Protein AF-A0A6P2BJR1-F1 (afdb_monomer)

Nearest PDB structures (foldseek):
  8yk1-assembly3_C  TM=7.257E-01  e=1.807E-05  Bifidobacterium bifidum JCM 1254
  6tda-assembly1_R  TM=6.949E-01  e=3.934E-04  Saccharomyces cerevisiae S288C
  6v92-assembly1_H  TM=6.574E-01  e=1.140E-03  Saccharomyces cerevisiae S288C
  3frp-assembly1_G  TM=3.545E-01  e=2.333E-01  Naja kaouthia
  7akk-assembly1_A  TM=3.077E-01  e=2.760E-01  Homo sapiens

Secondary structure (DSSP, 8-state):
---PPPPP----EEEEEESSS--BSPP-TT--EEEEEE-TT--EE-EEEEESSTT-EEEETTEEE-TTSBPSPEE--SEEEEEEEEEE-TTSS-EEEEEEEEEEPPGGGSTT----PPP--SS-------EEEEE-SSSSSS-EEEEE------SS------EEE-

Structure (mmCIF, N/CA/C/O backbone):
data_AF-A0A6P2BJR1-F1
#
_entry.id   AF-A0A6P2BJR1-F1
#
loop_
_atom_site.group_PDB
_atom_site.id
_atom_site.type_symbol
_atom_site.label_atom_id
_atom_site.label_alt_id
_atom_site.label_comp_id
_atom_site.label_asym_id
_atom_site.label_entity_id
_atom_site.label_seq_id
_atom_site.pdbx_PDB_ins_code
_atom_site.Cartn_x
_atom_site.Cartn_y
_atom_site.Cartn_z
_atom_site.occupancy
_atom_site.B_iso_or_equiv
_atom_site.auth_seq_id
_atom_site.auth_comp_id
_atom_site.auth_asym_id
_atom_site.auth_atom_id
_atom_site.pdbx_PDB_model_num
ATOM 1 N N . MET A 1 1 ? -27.435 7.152 35.713 1.00 66.12 1 MET A N 1
ATOM 2 C CA . MET A 1 1 ? -26.047 7.121 35.226 1.00 66.12 1 MET A CA 1
ATOM 3 C C . MET A 1 1 ? -26.141 6.522 33.846 1.00 66.12 1 MET A C 1
ATOM 5 O O . MET A 1 1 ? -26.788 5.493 33.723 1.00 66.12 1 MET A O 1
ATOM 9 N N . ASP A 1 2 ? -25.692 7.265 32.845 1.00 67.12 2 ASP A N 1
ATOM 10 C CA . ASP A 1 2 ? -25.694 6.835 31.449 1.00 67.12 2 ASP A CA 1
ATOM 11 C C . ASP A 1 2 ? -24.606 5.761 31.321 1.00 67.12 2 ASP A C 1
ATOM 13 O O . ASP A 1 2 ? -23.441 6.039 31.607 1.00 67.12 2 ASP A O 1
ATOM 17 N N . ASP A 1 3 ? -25.006 4.517 31.071 1.00 71.62 3 ASP A N 1
ATOM 18 C CA . ASP A 1 3 ? -24.094 3.384 30.904 1.00 71.62 3 ASP A CA 1
ATOM 19 C C . ASP A 1 3 ? -23.592 3.424 29.459 1.00 71.62 3 ASP A C 1
ATOM 21 O O . ASP A 1 3 ? -24.211 2.864 28.557 1.00 71.62 3 ASP A O 1
ATOM 25 N N . ALA A 1 4 ? -22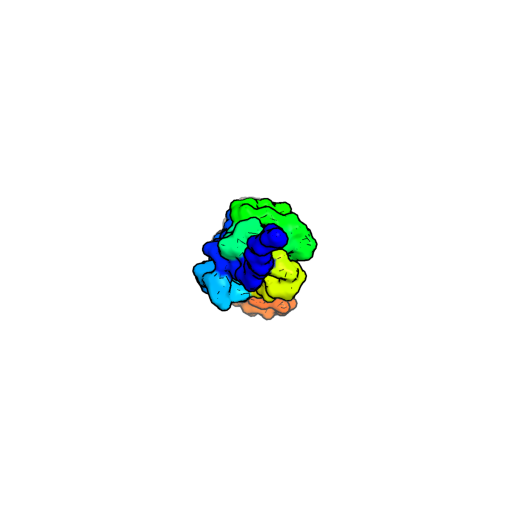.541 4.209 29.216 1.00 75.25 4 ALA A N 1
ATOM 26 C CA . ALA A 1 4 ? -21.894 4.238 27.913 1.00 75.25 4 ALA A CA 1
ATOM 27 C C . ALA A 1 4 ? -21.150 2.912 27.707 1.00 75.25 4 ALA A C 1
ATOM 29 O O . ALA A 1 4 ? -20.318 2.529 28.532 1.00 75.25 4 ALA A O 1
ATOM 30 N N . GLU A 1 5 ? -21.461 2.220 26.611 1.00 76.25 5 GLU A N 1
ATOM 31 C CA . GLU A 1 5 ? -20.758 1.007 26.197 1.00 76.25 5 GLU A CA 1
ATOM 32 C C . GLU A 1 5 ? -19.245 1.287 26.096 1.00 76.25 5 GLU A C 1
ATOM 34 O O . GLU A 1 5 ? -18.858 2.362 25.616 1.00 76.25 5 GLU A O 1
ATOM 39 N N . PRO A 1 6 ? -18.373 0.377 26.573 1.00 84.38 6 PRO A N 1
ATOM 40 C CA . PRO A 1 6 ? -16.936 0.561 26.434 1.00 84.38 6 PRO A CA 1
ATOM 41 C C . PRO A 1 6 ? -16.553 0.708 24.952 1.00 84.38 6 PRO A C 1
ATOM 43 O O . PRO A 1 6 ? -17.149 0.047 24.101 1.00 84.38 6 PRO A O 1
ATOM 46 N N . PRO A 1 7 ? -15.561 1.554 24.628 1.00 90.69 7 PRO A N 1
ATOM 47 C CA . PRO A 1 7 ? -15.144 1.747 23.246 1.00 90.69 7 PRO A CA 1
ATOM 48 C C . PRO A 1 7 ? -14.621 0.437 22.635 1.00 90.69 7 PRO A C 1
ATOM 50 O O . PRO A 1 7 ? -13.980 -0.366 23.316 1.00 90.69 7 PRO A O 1
ATOM 53 N N . GLY A 1 8 ? -14.904 0.233 21.346 1.00 94.50 8 GLY A N 1
ATOM 54 C CA . GLY A 1 8 ? -14.486 -0.949 20.591 1.00 94.50 8 GLY A CA 1
ATOM 55 C C . GLY A 1 8 ? -12.965 -1.066 20.445 1.00 94.50 8 GLY A C 1
ATOM 56 O O . GLY A 1 8 ? -12.254 -0.065 20.357 1.00 94.50 8 GLY A O 1
ATOM 57 N N . THR A 1 9 ? -12.470 -2.304 20.398 1.00 97.25 9 THR A N 1
ATOM 58 C CA . THR A 1 9 ? -11.035 -2.634 20.298 1.00 97.25 9 THR A CA 1
ATOM 59 C C . THR A 1 9 ? -10.657 -3.248 18.944 1.00 97.25 9 THR A C 1
ATOM 61 O O . THR A 1 9 ? -9.575 -3.811 18.806 1.00 97.25 9 THR A O 1
ATOM 64 N N . ASP A 1 10 ? -11.552 -3.232 17.954 1.00 97.12 10 ASP A N 1
ATOM 65 C CA . ASP A 1 10 ? -11.276 -3.808 16.636 1.00 97.12 10 ASP A CA 1
ATOM 66 C C . ASP A 1 10 ? -10.490 -2.811 15.774 1.00 97.12 10 ASP A C 1
ATOM 68 O O . ASP A 1 10 ? -11.020 -1.811 15.291 1.00 97.12 10 ASP A O 1
ATOM 72 N N . ALA A 1 11 ? -9.196 -3.087 15.609 1.00 97.69 11 ALA A N 1
ATOM 73 C CA . ALA A 1 11 ? -8.290 -2.316 14.767 1.00 97.69 11 ALA A CA 1
ATOM 74 C C . ALA A 1 11 ? -8.052 -2.980 13.397 1.00 97.69 11 ALA A C 1
ATOM 76 O O . ALA A 1 11 ? -7.051 -2.700 12.750 1.00 97.69 11 ALA A O 1
ATOM 77 N N . THR A 1 12 ? -8.915 -3.886 12.936 1.00 98.19 12 THR A N 1
ATOM 78 C CA . THR A 1 12 ? -8.672 -4.611 11.680 1.00 98.19 12 THR A CA 1
ATOM 79 C C . THR A 1 12 ? -9.255 -3.912 10.449 1.00 98.19 12 THR A C 1
ATOM 81 O O . THR A 1 12 ? -10.147 -3.061 10.523 1.00 98.19 12 THR A O 1
ATOM 84 N N . LEU A 1 13 ? -8.743 -4.279 9.272 1.00 98.38 13 LEU A N 1
ATOM 85 C CA . LEU A 1 13 ? -9.341 -3.949 7.981 1.00 98.38 13 LEU A CA 1
ATOM 86 C C . LEU A 1 13 ? -10.348 -5.025 7.553 1.00 98.38 13 LEU A C 1
ATOM 88 O O . LEU A 1 13 ? -10.126 -6.222 7.730 1.00 98.38 13 LEU A O 1
ATOM 92 N N . SER A 1 14 ? -11.420 -4.590 6.896 1.00 98.25 14 SER A N 1
ATOM 93 C CA . SER A 1 14 ? -12.384 -5.434 6.178 1.00 98.25 14 SER A CA 1
ATOM 94 C C . SER A 1 14 ? -12.170 -5.426 4.657 1.00 98.25 14 SER A C 1
ATOM 96 O O . SER A 1 14 ? -12.715 -6.278 3.954 1.00 98.25 14 SER A O 1
ATOM 98 N N . GLY A 1 15 ? -11.338 -4.514 4.144 1.00 98.12 15 GLY A N 1
ATOM 99 C CA . GLY A 1 15 ? -10.928 -4.474 2.742 1.00 98.12 15 GLY A CA 1
ATOM 100 C C . GLY A 1 15 ? -9.684 -3.617 2.517 1.00 98.12 15 GLY A C 1
ATOM 101 O O . GLY A 1 15 ? -9.463 -2.636 3.224 1.00 98.12 15 GLY A O 1
ATOM 102 N N . LEU A 1 16 ? -8.891 -3.969 1.506 1.00 98.44 16 LEU A N 1
ATOM 103 C CA . LEU A 1 16 ? -7.723 -3.212 1.058 1.00 98.44 16 LEU A CA 1
ATOM 104 C C . LEU A 1 16 ? -7.603 -3.333 -0.462 1.00 98.44 16 LEU A C 1
ATOM 106 O O . LEU A 1 16 ? -7.577 -4.443 -0.986 1.00 98.44 16 LEU A O 1
ATOM 110 N N . ASN A 1 17 ? -7.525 -2.201 -1.156 1.00 97.44 17 ASN A N 1
ATOM 111 C CA . ASN A 1 17 ? -7.318 -2.123 -2.600 1.00 97.44 17 ASN A CA 1
ATOM 112 C C . ASN A 1 17 ? -6.333 -1.003 -2.948 1.00 97.44 17 ASN A C 1
ATOM 114 O O . ASN A 1 17 ? -6.193 -0.028 -2.207 1.00 97.44 17 ASN A O 1
ATOM 118 N N . LEU A 1 18 ? -5.683 -1.139 -4.104 1.00 97.50 18 LEU A N 1
ATOM 119 C CA . LEU A 1 18 ? -4.871 -0.093 -4.722 1.00 97.50 18 LEU A CA 1
ATOM 120 C C . LEU A 1 18 ? -5.557 0.409 -5.993 1.00 97.50 18 LEU A C 1
ATOM 122 O O . LEU A 1 1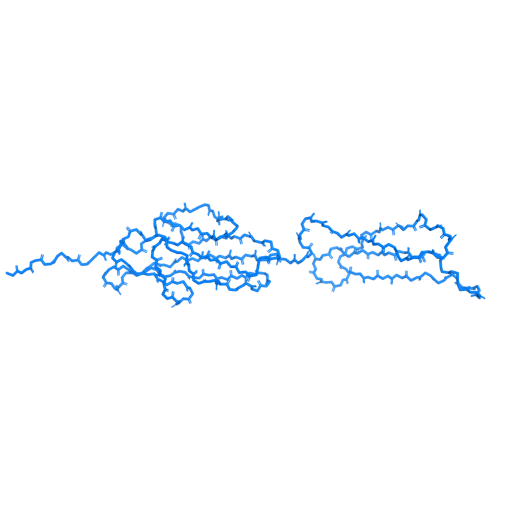8 ? -6.304 -0.324 -6.639 1.00 97.50 18 LEU A O 1
ATOM 126 N N . SER A 1 19 ? -5.263 1.649 -6.385 1.00 97.81 19 SER A N 1
ATOM 127 C CA . SER A 1 19 ? -5.760 2.229 -7.641 1.00 97.81 19 SER A CA 1
ATOM 128 C C . SER A 1 19 ? -5.282 1.497 -8.902 1.00 97.81 19 SER A C 1
ATOM 130 O O . SER A 1 19 ? -5.902 1.632 -9.952 1.00 97.81 19 SER A O 1
ATOM 132 N N . THR A 1 20 ? -4.166 0.768 -8.818 1.00 95.69 20 THR A N 1
ATOM 133 C CA . THR A 1 20 ? -3.631 -0.105 -9.872 1.00 95.69 20 THR A CA 1
ATOM 134 C C . THR A 1 20 ? -2.771 -1.211 -9.253 1.00 95.69 20 THR A C 1
ATOM 136 O O . THR A 1 20 ? -2.372 -1.114 -8.090 1.00 95.69 20 THR A O 1
ATOM 139 N N . GLY A 1 21 ? -2.488 -2.256 -10.029 1.00 92.81 21 GLY A N 1
ATOM 140 C CA . GLY A 1 21 ? -1.824 -3.469 -9.561 1.00 92.81 21 GLY A CA 1
ATOM 141 C C . GLY A 1 21 ? -2.766 -4.398 -8.790 1.00 92.81 21 GLY A C 1
ATOM 142 O O . GLY A 1 21 ? -3.965 -4.153 -8.656 1.00 92.81 21 GLY A O 1
ATOM 143 N N . SER A 1 22 ? -2.235 -5.522 -8.316 1.00 93.75 22 SER A N 1
ATOM 144 C CA . SER A 1 22 ? -2.985 -6.513 -7.538 1.00 93.75 22 SER A CA 1
ATOM 145 C C . SER A 1 22 ? -2.194 -6.930 -6.308 1.00 93.75 22 SER A C 1
ATOM 147 O O . SER A 1 22 ? -1.002 -7.215 -6.402 1.00 93.75 22 SER A O 1
ATOM 149 N N . LEU A 1 23 ? -2.871 -6.978 -5.159 1.00 97.44 23 LEU A N 1
ATOM 150 C CA . LEU A 1 23 ? -2.285 -7.449 -3.907 1.00 97.44 23 LEU A CA 1
ATOM 151 C C . LEU A 1 23 ? -1.898 -8.924 -4.018 1.00 97.44 23 LEU A C 1
ATOM 153 O O . LEU A 1 23 ? -2.703 -9.761 -4.433 1.00 97.44 23 LEU A O 1
ATOM 157 N N . THR A 1 24 ? -0.677 -9.229 -3.593 1.00 96.88 24 THR A N 1
ATOM 158 C CA . THR A 1 24 ? -0.166 -10.587 -3.429 1.00 96.88 24 THR A CA 1
ATOM 159 C C . THR A 1 24 ? 0.338 -10.766 -1.991 1.00 96.88 24 THR A C 1
ATOM 161 O O . THR A 1 24 ? 1.257 -10.062 -1.577 1.00 96.88 24 THR A O 1
ATOM 164 N N . PRO A 1 25 ? -0.241 -11.685 -1.197 1.00 97.62 25 PRO A N 1
ATOM 165 C CA . PRO A 1 25 ? -1.460 -12.446 -1.489 1.00 97.62 25 PRO A CA 1
ATOM 166 C C . PRO A 1 25 ? -2.688 -11.529 -1.648 1.00 97.62 25 PRO A C 1
ATOM 168 O O . PRO A 1 25 ? -2.647 -10.356 -1.289 1.00 97.62 25 PRO A O 1
ATOM 171 N N . GLY A 1 26 ? -3.800 -12.065 -2.160 1.00 96.38 26 GLY A N 1
ATOM 172 C CA . GLY A 1 26 ? -5.076 -11.343 -2.120 1.00 96.38 26 GLY A CA 1
ATOM 173 C C . GLY A 1 26 ? -5.471 -10.986 -0.680 1.00 96.38 26 GLY A C 1
ATOM 174 O O . GLY A 1 26 ? -5.041 -11.652 0.265 1.00 96.38 26 GLY A O 1
ATOM 175 N N . PHE A 1 27 ? -6.281 -9.937 -0.511 1.00 97.75 27 PHE A N 1
ATOM 176 C CA . PHE A 1 27 ? -6.637 -9.426 0.815 1.00 97.75 27 PHE A CA 1
ATOM 177 C C . PHE A 1 27 ? -7.254 -10.503 1.721 1.00 97.75 27 PHE A C 1
ATO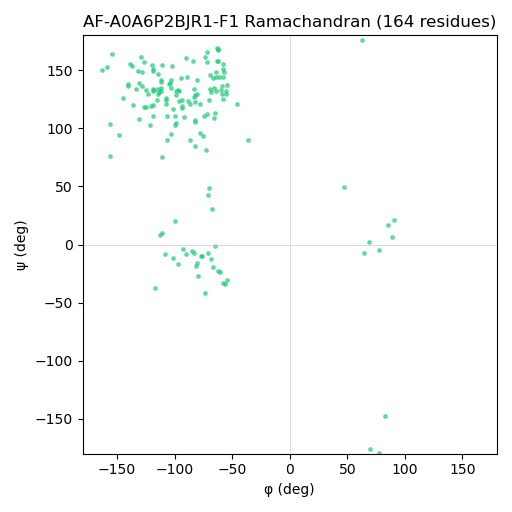M 179 O O . PHE A 1 27 ? -8.194 -11.202 1.333 1.00 97.75 27 PHE A O 1
ATOM 186 N N . ALA A 1 28 ? -6.752 -10.577 2.954 1.00 96.00 28 ALA A N 1
ATOM 187 C CA . ALA A 1 28 ? -7.333 -11.358 4.035 1.00 96.00 28 ALA A CA 1
ATOM 188 C C . ALA A 1 28 ? -7.216 -10.567 5.353 1.00 96.00 28 ALA A C 1
ATOM 190 O O . ALA A 1 28 ? -6.146 -10.025 5.621 1.00 96.00 28 ALA A O 1
ATOM 19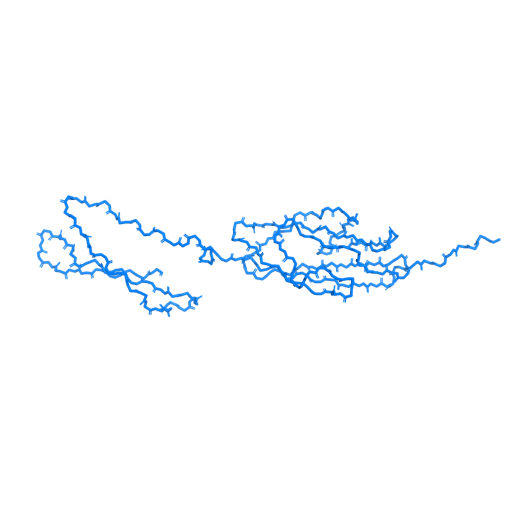1 N N . PRO A 1 29 ? -8.246 -10.533 6.221 1.00 87.81 29 PRO A N 1
ATOM 192 C CA . PRO A 1 29 ? -8.238 -9.678 7.419 1.00 87.81 29 PRO A CA 1
ATOM 193 C C . PRO A 1 29 ? -7.071 -9.932 8.385 1.00 87.81 29 PRO A C 1
ATOM 195 O O . PRO A 1 29 ? -6.568 -9.005 9.010 1.00 87.81 29 PRO A O 1
ATOM 198 N N . ALA A 1 30 ? -6.623 -11.189 8.482 1.00 91.62 30 ALA A N 1
ATOM 199 C CA . ALA A 1 30 ? -5.505 -11.600 9.333 1.00 91.62 30 ALA A CA 1
ATOM 200 C C . ALA A 1 30 ? -4.120 -11.374 8.694 1.00 91.62 30 ALA A C 1
ATOM 202 O O . ALA A 1 30 ? -3.102 -11.609 9.341 1.00 91.62 30 ALA A O 1
ATOM 203 N N . GLN A 1 31 ? -4.070 -10.978 7.419 1.00 96.75 31 GLN A N 1
ATOM 204 C CA . GLN A 1 31 ? -2.832 -10.721 6.697 1.00 96.75 31 GLN A CA 1
ATOM 205 C C . GLN A 1 31 ? -2.487 -9.234 6.793 1.00 96.75 31 GLN A C 1
ATOM 207 O O . GLN A 1 31 ? -3.265 -8.370 6.385 1.00 96.75 31 GLN A O 1
ATOM 212 N N . THR A 1 32 ? -1.286 -8.949 7.286 1.00 97.94 32 THR A N 1
ATOM 213 C CA . THR A 1 32 ? -0.799 -7.581 7.510 1.00 97.94 32 THR A CA 1
ATOM 214 C C . THR A 1 32 ? 0.280 -7.150 6.523 1.00 97.94 32 THR A C 1
ATOM 216 O O . THR A 1 32 ? 0.612 -5.974 6.470 1.00 97.94 32 THR A O 1
ATOM 219 N N . SER A 1 33 ? 0.793 -8.060 5.691 1.00 98.38 33 SER A N 1
ATOM 220 C CA . SER A 1 33 ? 1.838 -7.758 4.705 1.00 98.38 33 SER A CA 1
ATOM 221 C C . SER A 1 33 ? 1.416 -8.155 3.300 1.00 98.38 33 SER A C 1
ATOM 223 O O . SER A 1 33 ? 0.975 -9.285 3.082 1.00 98.38 33 SER A O 1
ATOM 225 N N . TYR A 1 34 ? 1.616 -7.257 2.345 1.00 98.44 34 TYR A N 1
ATOM 226 C CA . TYR A 1 34 ? 1.258 -7.450 0.945 1.00 98.44 34 TYR A CA 1
ATOM 227 C C . TYR A 1 34 ? 2.365 -6.950 0.028 1.00 98.44 34 TYR A C 1
ATOM 229 O O . TYR A 1 34 ? 3.103 -6.031 0.382 1.00 98.44 34 TYR A O 1
ATOM 237 N N . SER A 1 35 ? 2.440 -7.515 -1.172 1.00 98.19 35 SER A N 1
ATOM 238 C CA . SER A 1 35 ? 3.225 -6.980 -2.276 1.00 98.19 35 SER A CA 1
ATOM 239 C C . SER A 1 35 ? 2.342 -6.630 -3.469 1.00 98.19 35 SER A C 1
ATOM 241 O O . SER A 1 35 ? 1.291 -7.235 -3.684 1.00 98.19 35 SER A O 1
ATOM 243 N N . VAL A 1 36 ? 2.772 -5.637 -4.242 1.00 98.06 36 VAL A N 1
ATOM 244 C CA . VAL A 1 36 ? 2.172 -5.229 -5.513 1.00 98.06 36 VAL A CA 1
ATOM 245 C C . VAL A 1 36 ? 3.297 -4.887 -6.474 1.00 98.06 36 VAL A C 1
ATOM 247 O O . VAL A 1 36 ? 4.236 -4.190 -6.102 1.00 98.06 36 VAL A O 1
ATOM 250 N N . GLU A 1 37 ? 3.186 -5.341 -7.714 1.00 95.69 37 GLU A N 1
ATOM 251 C CA . GLU A 1 37 ? 4.039 -4.880 -8.806 1.00 95.69 37 GLU A CA 1
ATOM 252 C C . GLU A 1 37 ? 3.238 -3.936 -9.703 1.00 95.69 37 GLU A C 1
ATOM 254 O O . GLU A 1 37 ? 2.055 -4.178 -9.972 1.00 95.69 37 GLU A O 1
ATOM 259 N N . VAL A 1 38 ? 3.870 -2.842 -10.123 1.00 94.62 38 VAL A N 1
ATOM 260 C CA . VAL A 1 38 ? 3.290 -1.863 -11.049 1.00 94.62 38 VAL A CA 1
ATOM 261 C C . VAL A 1 38 ? 4.274 -1.544 -12.167 1.00 94.62 38 VAL A C 1
ATOM 263 O O . VAL A 1 38 ? 5.491 -1.553 -11.960 1.00 94.62 38 VAL A O 1
ATOM 266 N N . ASP A 1 39 ? 3.729 -1.230 -13.339 1.00 91.06 39 ASP A N 1
ATOM 267 C CA . ASP A 1 39 ? 4.506 -0.867 -14.520 1.00 91.06 39 ASP A CA 1
ATOM 268 C C . ASP A 1 39 ? 5.310 0.425 -14.295 1.00 91.06 39 ASP A C 1
ATOM 270 O O . ASP A 1 39 ? 4.990 1.268 -13.448 1.00 91.06 39 ASP A O 1
ATOM 274 N N . PHE A 1 40 ? 6.366 0.601 -15.090 1.00 85.12 40 PHE A N 1
ATOM 275 C CA . PHE A 1 40 ? 7.274 1.746 -14.995 1.00 85.12 40 PHE A CA 1
ATOM 276 C C . PHE A 1 40 ? 6.573 3.109 -15.123 1.00 85.12 40 PHE A C 1
ATOM 278 O O . PHE A 1 40 ? 6.995 4.074 -14.480 1.00 85.12 40 PHE A O 1
ATOM 285 N N . ASP A 1 41 ? 5.510 3.214 -15.924 1.00 90.25 41 ASP A N 1
ATOM 286 C CA . ASP A 1 41 ? 4.775 4.461 -16.168 1.00 90.25 41 ASP A CA 1
ATOM 287 C C . ASP A 1 41 ? 3.849 4.870 -15.004 1.00 90.25 41 ASP A C 1
ATOM 289 O O . ASP A 1 41 ? 3.389 6.017 -14.945 1.00 90.25 41 ASP A O 1
ATOM 293 N N . VAL A 1 42 ? 3.646 3.989 -14.019 1.00 95.19 42 VAL A N 1
ATOM 294 C CA . VAL A 1 42 ? 2.867 4.268 -12.808 1.00 95.19 42 VAL A CA 1
ATOM 295 C C . VAL A 1 42 ? 3.695 5.097 -11.820 1.00 95.19 42 VAL A C 1
ATOM 297 O O . VAL A 1 42 ? 4.454 4.574 -11.011 1.00 95.19 42 VAL A O 1
ATOM 300 N N . MET A 1 43 ? 3.519 6.420 -11.847 1.00 95.56 43 MET A N 1
ATOM 301 C CA . MET A 1 43 ? 4.236 7.360 -10.958 1.00 95.56 43 MET A CA 1
ATOM 302 C C . MET A 1 43 ? 3.644 7.477 -9.549 1.00 95.56 43 MET A C 1
ATOM 304 O O . MET A 1 43 ? 4.263 8.066 -8.659 1.00 95.56 43 MET A O 1
ATOM 308 N N . SER A 1 44 ? 2.410 7.016 -9.356 1.00 97.62 44 SER A N 1
ATOM 309 C CA . SER A 1 44 ? 1.717 7.114 -8.076 1.00 97.62 44 SER A CA 1
ATOM 310 C C . SER A 1 44 ? 0.597 6.098 -7.951 1.00 97.62 44 SER A C 1
ATOM 312 O O . SER A 1 44 ? -0.046 5.759 -8.946 1.00 97.62 44 SER A O 1
ATOM 314 N N . VAL A 1 45 ? 0.291 5.718 -6.716 1.00 98.44 45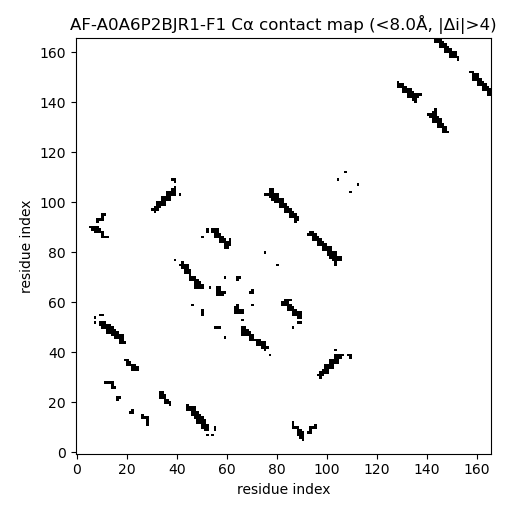 VAL A N 1
ATOM 315 C CA . VAL A 1 45 ? -0.866 4.885 -6.365 1.00 98.44 45 VAL A CA 1
ATOM 316 C C . VAL A 1 45 ? -1.708 5.559 -5.289 1.00 98.44 45 VAL A C 1
ATOM 318 O O . VAL A 1 45 ? -1.220 6.395 -4.533 1.00 98.44 45 VAL A O 1
ATOM 321 N N . GLN A 1 46 ? -2.983 5.197 -5.209 1.00 98.56 46 GLN A N 1
ATOM 322 C CA . GLN A 1 46 ? -3.844 5.511 -4.068 1.00 9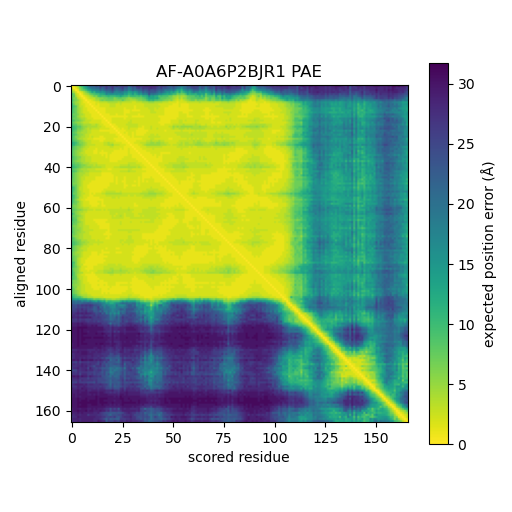8.56 46 GLN A CA 1
ATOM 323 C C . GLN A 1 46 ? -4.230 4.212 -3.366 1.00 98.56 46 GLN A C 1
ATOM 325 O O . GLN A 1 46 ? -4.395 3.177 -4.017 1.00 98.56 46 GLN A O 1
ATOM 330 N N . ILE A 1 47 ? -4.388 4.284 -2.048 1.00 98.44 47 ILE A N 1
ATOM 331 C CA . ILE A 1 47 ? -4.850 3.183 -1.206 1.00 98.44 47 ILE A CA 1
ATOM 332 C C . ILE A 1 47 ? -6.309 3.421 -0.849 1.00 98.44 47 ILE A C 1
ATOM 334 O O . ILE A 1 47 ? -6.681 4.519 -0.446 1.00 98.44 47 ILE A O 1
ATOM 338 N N . THR A 1 48 ? -7.129 2.383 -0.954 1.00 98.50 48 THR A N 1
ATOM 339 C CA . THR A 1 48 ? -8.503 2.377 -0.451 1.00 98.50 48 THR A CA 1
ATOM 340 C C . THR A 1 48 ? -8.626 1.250 0.558 1.00 98.50 48 THR A C 1
ATOM 342 O O . THR A 1 48 ? -8.685 0.076 0.188 1.00 98.50 48 THR A O 1
ATOM 345 N N . ALA A 1 49 ? -8.626 1.602 1.841 1.00 98.31 49 ALA A N 1
ATOM 346 C CA . ALA A 1 49 ? -8.743 0.652 2.939 1.00 98.31 49 ALA A CA 1
ATOM 347 C C . ALA A 1 49 ? -10.081 0.850 3.651 1.00 98.31 49 ALA A C 1
ATOM 349 O O . ALA A 1 49 ? -10.490 1.977 3.919 1.00 98.31 49 ALA A O 1
ATOM 350 N N . THR A 1 50 ? -10.776 -0.244 3.939 1.00 98.56 50 THR A N 1
ATOM 351 C CA . THR A 1 50 ? -12.055 -0.238 4.657 1.00 98.56 50 THR A CA 1
ATOM 352 C C . THR A 1 50 ? -11.815 -0.789 6.051 1.00 98.56 50 THR A C 1
ATOM 354 O O . THR A 1 50 ? -11.333 -1.910 6.192 1.00 98.56 50 THR A O 1
ATOM 357 N N . LEU A 1 51 ? -12.119 0.002 7.074 1.00 98.38 51 LEU A N 1
ATOM 358 C CA . LEU A 1 51 ? -12.036 -0.407 8.475 1.00 98.38 51 LEU A CA 1
ATOM 359 C C . LEU A 1 51 ? -13.123 -1.448 8.786 1.00 98.38 51 LEU A C 1
ATOM 361 O O . LEU A 1 51 ? -14.211 -1.404 8.206 1.00 98.38 51 LEU A O 1
ATOM 365 N N . ALA A 1 52 ? -12.832 -2.404 9.667 1.00 97.62 52 ALA A N 1
ATOM 366 C CA . ALA A 1 52 ? -13.839 -3.333 10.180 1.00 97.62 52 ALA A CA 1
ATOM 367 C C . ALA A 1 52 ? -14.783 -2.635 11.173 1.00 97.62 52 ALA A C 1
ATOM 369 O O . ALA A 1 52 ? -16.002 -2.788 11.078 1.00 97.62 52 ALA A O 1
ATOM 370 N N . ASP A 1 53 ? -14.226 -1.797 12.051 1.00 96.94 53 ASP A N 1
ATOM 371 C CA . ASP A 1 53 ? -14.977 -0.916 12.942 1.00 96.94 53 ASP A CA 1
ATOM 372 C C . ASP A 1 53 ? -15.104 0.494 12.344 1.00 96.94 53 ASP A C 1
ATOM 374 O O . ASP A 1 53 ? -14.117 1.166 12.044 1.00 96.94 53 ASP A O 1
ATOM 378 N N . SER A 1 54 ? -16.340 0.970 12.195 1.00 95.25 54 SER A N 1
ATOM 379 C CA . SER A 1 54 ? -16.635 2.325 11.714 1.00 95.25 54 SER A CA 1
ATOM 380 C C . SER A 1 54 ? -16.198 3.446 12.666 1.00 95.25 54 SER A C 1
ATOM 382 O O . SER A 1 54 ? -16.085 4.590 12.229 1.00 95.25 54 SER A O 1
ATOM 384 N N . ALA A 1 55 ? -15.978 3.137 13.948 1.00 95.94 55 ALA A N 1
ATOM 385 C CA . ALA A 1 55 ? -15.495 4.081 14.954 1.00 95.94 55 ALA A CA 1
ATOM 386 C C . ALA A 1 55 ? -13.957 4.126 15.052 1.00 95.94 55 ALA A C 1
ATOM 388 O O . ALA A 1 55 ? -13.417 5.002 15.731 1.00 95.94 55 ALA A O 1
ATOM 389 N N . ALA A 1 56 ? -13.249 3.216 14.373 1.00 98.12 56 ALA A N 1
ATOM 390 C CA . ALA A 1 56 ? -11.797 3.247 14.270 1.00 98.12 56 ALA A CA 1
ATOM 391 C C . ALA A 1 56 ? -11.314 4.392 13.356 1.00 98.12 56 ALA A C 1
ATOM 393 O O . ALA A 1 56 ? -12.066 4.989 12.582 1.00 98.12 56 ALA A O 1
ATOM 394 N N . THR A 1 57 ? -10.020 4.691 13.430 1.00 98.50 57 THR A N 1
ATOM 395 C CA . THR A 1 57 ? -9.347 5.697 12.598 1.00 98.50 57 THR A CA 1
ATOM 396 C C . THR A 1 57 ? -8.236 5.064 11.768 1.00 98.50 57 THR A C 1
ATOM 398 O O . THR A 1 57 ? -7.693 4.023 12.135 1.00 98.50 57 THR A O 1
ATOM 401 N N . LEU A 1 58 ? -7.907 5.695 10.638 1.00 98.69 58 LEU A N 1
ATOM 402 C CA . LEU A 1 58 ? -6.925 5.207 9.674 1.00 98.69 58 LEU A CA 1
ATOM 403 C C . LEU A 1 58 ? -5.898 6.294 9.351 1.00 98.69 58 LEU A C 1
ATOM 405 O O . LEU A 1 58 ? -6.262 7.440 9.066 1.00 98.69 58 LEU A O 1
ATOM 409 N N . THR A 1 59 ? -4.626 5.912 9.294 1.00 98.56 59 THR A N 1
ATOM 410 C CA . THR A 1 59 ? -3.590 6.675 8.591 1.00 98.56 59 THR A CA 1
ATOM 411 C C . THR A 1 59 ? -2.971 5.847 7.469 1.00 98.56 59 THR A C 1
ATOM 413 O O . THR A 1 59 ? -2.909 4.621 7.549 1.00 98.56 59 THR A O 1
ATOM 416 N N . VAL A 1 60 ? -2.527 6.526 6.412 1.00 98.56 60 VAL A N 1
ATOM 417 C CA . VAL A 1 60 ? -1.755 5.971 5.293 1.00 98.56 60 VAL A CA 1
ATOM 418 C C . VAL A 1 60 ? -0.494 6.821 5.154 1.00 98.56 60 VAL A C 1
ATOM 420 O O . VAL A 1 60 ? -0.603 8.024 4.922 1.00 98.56 60 VAL A O 1
ATOM 423 N N . ASN A 1 61 ? 0.691 6.228 5.324 1.00 97.25 61 ASN A N 1
ATOM 424 C CA . ASN A 1 61 ? 1.969 6.947 5.447 1.00 97.25 61 ASN A CA 1
ATOM 425 C C . ASN A 1 61 ? 1.874 8.128 6.433 1.00 97.25 61 ASN A C 1
ATOM 427 O O . ASN A 1 61 ? 2.192 9.266 6.091 1.00 97.25 61 ASN A O 1
ATOM 431 N N . ASP A 1 62 ? 1.342 7.859 7.628 1.00 95.94 62 ASP A N 1
ATOM 432 C CA . ASP A 1 62 ? 1.097 8.823 8.714 1.00 95.94 62 ASP A CA 1
ATOM 433 C C . ASP A 1 62 ? 0.065 9.934 8.423 1.00 95.94 62 ASP A C 1
ATOM 435 O O . ASP A 1 62 ? -0.343 10.653 9.338 1.00 95.94 62 ASP A O 1
ATOM 439 N N . ALA A 1 63 ? -0.432 10.059 7.190 1.00 97.12 63 ALA A N 1
ATOM 440 C CA . ALA A 1 63 ? -1.494 10.994 6.836 1.00 97.12 63 ALA A CA 1
ATOM 441 C C . ALA A 1 63 ? -2.875 10.399 7.147 1.00 97.12 63 ALA A C 1
ATOM 443 O O . ALA A 1 63 ? -3.158 9.256 6.793 1.00 97.12 63 ALA A O 1
ATOM 444 N N . SER A 1 64 ? -3.763 11.169 7.784 1.00 96.75 64 SER A N 1
ATOM 445 C CA . SER A 1 64 ? -5.135 10.723 8.057 1.00 96.75 64 SER A CA 1
ATOM 446 C C . SER A 1 64 ? -5.883 10.384 6.767 1.00 96.75 64 SER A C 1
ATOM 448 O O . SER A 1 64 ? -5.891 11.170 5.819 1.00 96.75 64 SER A O 1
ATOM 450 N N . ALA A 1 65 ? -6.554 9.235 6.760 1.00 97.69 65 ALA A N 1
ATOM 451 C CA . ALA A 1 65 ? -7.377 8.762 5.656 1.00 97.69 65 ALA A CA 1
ATOM 452 C C . ALA A 1 65 ? -8.767 8.353 6.160 1.00 97.69 65 ALA A C 1
ATOM 454 O O . ALA A 1 65 ? -8.984 8.140 7.354 1.00 97.69 65 ALA A O 1
ATOM 455 N N . SER A 1 66 ? -9.728 8.264 5.245 1.00 97.69 66 SER A N 1
ATOM 456 C CA . SER A 1 66 ? -11.099 7.854 5.555 1.00 97.69 66 SER A CA 1
ATOM 457 C C . SER A 1 66 ? -11.348 6.413 5.121 1.00 97.69 66 SER A C 1
ATOM 459 O O . SER A 1 66 ? -10.869 5.980 4.075 1.00 97.69 66 SER A O 1
ATOM 461 N N . SER A 1 67 ? -12.108 5.673 5.930 1.00 98.31 67 SER A N 1
ATOM 462 C CA . SER A 1 67 ? -12.510 4.298 5.619 1.00 98.31 67 SER A CA 1
ATOM 463 C C . SER A 1 67 ? -13.294 4.242 4.306 1.00 98.31 67 SER A C 1
ATOM 465 O O . SER A 1 67 ? -14.251 4.993 4.129 1.00 98.31 67 SER A O 1
ATOM 467 N N . GLY A 1 68 ? -12.897 3.348 3.401 1.00 98.06 68 GLY A N 1
ATOM 468 C CA . GLY A 1 68 ? -13.554 3.117 2.111 1.00 98.06 68 GLY A CA 1
ATOM 469 C C . GLY A 1 68 ? -13.256 4.164 1.034 1.00 98.06 68 GLY A C 1
ATOM 470 O O . GLY A 1 68 ? -13.657 3.970 -0.111 1.00 98.06 68 GLY A O 1
ATOM 471 N N . GLU A 1 69 ? -12.520 5.227 1.360 1.00 98.31 69 GLU A N 1
ATOM 472 C CA . GLU A 1 69 ? -12.159 6.296 0.428 1.00 98.31 69 GLU A CA 1
ATOM 473 C C . GLU A 1 69 ? -10.713 6.146 -0.057 1.00 98.31 69 GLU A C 1
ATOM 475 O O . GLU A 1 69 ? -9.856 5.565 0.616 1.00 98.31 69 GLU A O 1
ATOM 480 N N . ALA A 1 70 ? -10.427 6.670 -1.248 1.00 98.19 70 ALA A N 1
ATOM 481 C CA . ALA A 1 70 ? -9.063 6.716 -1.759 1.00 98.19 70 ALA A CA 1
ATOM 482 C C . ALA A 1 70 ? -8.214 7.717 -0.957 1.00 98.19 70 ALA A C 1
ATOM 484 O O . ALA A 1 70 ? -8.630 8.849 -0.704 1.00 98.19 70 ALA A O 1
ATOM 485 N N . SER A 1 71 ? -7.003 7.304 -0.581 1.00 98.44 71 SER A N 1
ATOM 486 C CA . SER A 1 71 ? -5.993 8.183 0.003 1.00 98.44 71 SER A CA 1
ATOM 487 C C . SER A 1 71 ? -5.590 9.285 -0.978 1.00 98.44 71 SER A C 1
ATOM 489 O O . SER A 1 71 ? -5.833 9.196 -2.181 1.00 98.44 71 SER A O 1
ATOM 491 N N . THR A 1 72 ? -4.855 10.288 -0.498 1.00 96.81 72 THR A N 1
ATOM 492 C CA . THR A 1 72 ? -4.094 11.149 -1.411 1.00 96.81 72 THR A CA 1
ATOM 493 C C . THR A 1 72 ? -3.131 10.303 -2.260 1.00 96.81 72 THR A C 1
ATOM 495 O O . THR A 1 72 ? -2.634 9.289 -1.757 1.00 96.81 72 THR A O 1
ATOM 498 N N . PRO A 1 73 ? -2.831 10.700 -3.512 1.00 98.00 73 PRO A N 1
ATOM 499 C CA . PRO A 1 73 ? -1.842 10.010 -4.334 1.00 98.00 73 PRO A CA 1
ATOM 500 C C . PRO A 1 73 ? -0.482 9.915 -3.638 1.00 98.00 73 PRO A C 1
ATOM 502 O O . PRO A 1 73 ? 0.056 10.916 -3.164 1.00 98.00 73 PRO A O 1
ATOM 505 N N . ILE A 1 74 ? 0.071 8.708 -3.599 1.00 98.38 74 ILE A N 1
ATOM 506 C CA . ILE A 1 74 ? 1.379 8.389 -3.030 1.00 98.38 74 ILE A CA 1
ATOM 507 C C . ILE A 1 74 ? 2.350 8.255 -4.195 1.00 98.38 74 ILE A C 1
ATOM 509 O O . ILE A 1 74 ? 2.167 7.385 -5.046 1.00 98.38 74 ILE A O 1
ATOM 513 N N . HIS A 1 75 ? 3.348 9.135 -4.255 1.00 97.88 75 HIS A N 1
ATOM 514 C CA . HIS A 1 75 ? 4.387 9.080 -5.281 1.00 97.88 75 HIS A CA 1
ATOM 515 C C . HIS A 1 75 ? 5.262 7.833 -5.113 1.00 97.88 75 HIS A C 1
ATOM 517 O O . HIS A 1 75 ? 5.544 7.430 -3.985 1.00 97.88 75 HIS A O 1
ATOM 523 N N . LEU A 1 76 ? 5.681 7.246 -6.234 1.00 96.81 76 LEU A N 1
ATOM 524 C CA . LEU A 1 76 ? 6.534 6.065 -6.273 1.00 96.81 76 LEU A CA 1
ATOM 525 C C . LEU A 1 76 ? 7.888 6.386 -6.900 1.00 96.81 76 LEU A C 1
ATOM 527 O O . LEU A 1 76 ? 7.975 6.783 -8.068 1.00 96.81 76 LEU A O 1
ATOM 531 N N . GLU A 1 77 ? 8.944 6.093 -6.155 1.00 95.00 77 GLU A N 1
ATOM 532 C CA . GLU A 1 77 ? 10.293 5.983 -6.698 1.00 95.00 77 GL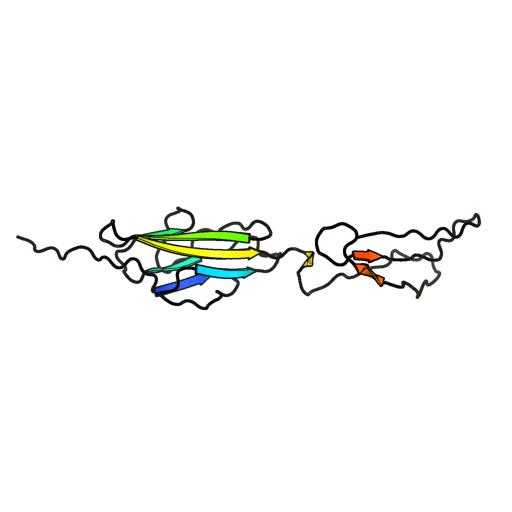U A CA 1
ATOM 533 C C . GLU A 1 77 ? 10.425 4.679 -7.499 1.00 95.00 77 GLU A C 1
ATOM 535 O O . GLU A 1 77 ? 9.616 3.759 -7.362 1.00 95.00 77 GLU A O 1
ATOM 540 N N . GLN A 1 78 ? 11.426 4.582 -8.372 1.00 91.19 78 GLN A N 1
ATOM 541 C CA . GLN A 1 78 ? 11.713 3.307 -9.039 1.00 91.19 78 GLN A CA 1
ATOM 542 C C . GLN A 1 78 ? 12.156 2.256 -8.009 1.00 91.19 78 GLN A C 1
ATOM 544 O O . GLN A 1 78 ? 12.854 2.575 -7.045 1.00 91.19 78 GLN A O 1
ATOM 549 N N . GLY A 1 79 ? 11.765 0.997 -8.217 1.00 92.31 79 GLY A N 1
ATOM 550 C CA . GLY A 1 79 ? 12.047 -0.094 -7.289 1.00 92.31 79 GLY A CA 1
ATOM 551 C C . GLY A 1 79 ? 11.054 -0.181 -6.126 1.00 92.31 79 GLY A C 1
ATOM 552 O O . GLY A 1 79 ? 9.858 0.076 -6.280 1.00 92.31 79 GLY A O 1
ATOM 553 N N . LEU A 1 80 ? 11.537 -0.625 -4.963 1.00 96.44 80 LEU A N 1
ATOM 554 C CA . LEU A 1 80 ? 10.699 -0.927 -3.801 1.00 96.44 80 LEU A CA 1
ATOM 555 C C . LEU A 1 80 ? 10.275 0.344 -3.050 1.00 96.44 80 LEU A C 1
ATOM 557 O O . LEU A 1 80 ? 11.102 1.050 -2.478 1.00 96.44 80 LEU A O 1
ATOM 561 N N . ASN A 1 81 ? 8.966 0.548 -2.946 1.00 98.12 81 ASN A N 1
ATOM 562 C CA . ASN A 1 81 ? 8.318 1.559 -2.119 1.00 98.12 81 ASN A CA 1
ATOM 563 C C . ASN A 1 81 ? 7.509 0.849 -1.031 1.00 98.12 81 ASN A C 1
ATOM 565 O O . ASN A 1 81 ? 6.780 -0.095 -1.320 1.00 98.12 81 ASN A O 1
ATOM 569 N N . THR A 1 82 ? 7.607 1.287 0.222 1.00 98.25 82 THR A N 1
ATOM 570 C CA . THR A 1 82 ? 6.797 0.720 1.313 1.00 98.25 82 THR A CA 1
ATOM 571 C C . THR A 1 82 ? 5.727 1.717 1.722 1.00 98.25 82 THR A C 1
ATOM 573 O O . THR A 1 82 ? 6.048 2.851 2.067 1.00 98.25 82 THR A O 1
ATOM 576 N N . ILE A 1 83 ? 4.468 1.284 1.690 1.00 98.62 83 ILE A N 1
ATOM 577 C CA . ILE A 1 83 ? 3.319 2.051 2.166 1.00 98.62 83 ILE A CA 1
ATOM 578 C C . ILE A 1 83 ? 2.839 1.430 3.472 1.00 98.62 83 ILE A C 1
ATOM 580 O O . ILE A 1 83 ? 2.553 0.231 3.521 1.00 98.62 83 ILE A O 1
ATOM 584 N N . THR A 1 84 ? 2.735 2.241 4.520 1.00 98.50 84 THR A N 1
ATOM 585 C CA . THR A 1 84 ? 2.236 1.808 5.827 1.00 98.50 84 THR A CA 1
ATOM 586 C C . THR A 1 84 ? 0.816 2.300 6.043 1.00 98.50 84 THR A C 1
ATOM 588 O O . THR A 1 84 ? 0.468 3.433 5.709 1.00 98.50 84 THR A O 1
ATOM 591 N N . LEU A 1 85 ? -0.021 1.438 6.604 1.00 98.69 85 LEU A N 1
ATOM 592 C CA . LEU A 1 85 ? -1.334 1.802 7.105 1.00 98.69 85 LEU A CA 1
ATOM 593 C C . LEU A 1 85 ? -1.363 1.509 8.596 1.00 98.69 85 LEU A C 1
ATOM 595 O O . LEU A 1 85 ? -0.976 0.416 9.009 1.00 98.69 85 LEU A O 1
ATOM 599 N N . GLN A 1 86 ? -1.868 2.449 9.385 1.00 98.56 86 GLN A N 1
ATOM 600 C CA . GLN A 1 86 ? -2.124 2.225 10.801 1.00 98.56 86 GLN A CA 1
ATOM 601 C C . GLN A 1 86 ? -3.611 2.405 11.068 1.00 98.56 86 GLN A C 1
ATOM 603 O O . GLN A 1 86 ? -4.173 3.479 10.845 1.00 98.56 86 GLN A O 1
ATOM 608 N N . VAL A 1 87 ? -4.239 1.347 11.568 1.00 98.62 87 VAL A N 1
ATOM 609 C CA . VAL A 1 87 ? -5.600 1.400 12.091 1.00 98.62 87 VAL A CA 1
ATOM 610 C C . VAL A 1 87 ? -5.512 1.553 13.600 1.00 98.62 87 VAL A C 1
ATOM 612 O O . VAL A 1 87 ? -4.743 0.852 14.253 1.00 98.62 87 VAL A O 1
ATOM 615 N N . THR A 1 88 ? -6.278 2.483 14.158 1.00 98.50 88 THR A N 1
ATOM 616 C CA . THR A 1 88 ? -6.413 2.668 15.608 1.00 98.50 88 THR A CA 1
ATOM 617 C C . THR A 1 88 ? -7.877 2.486 15.972 1.00 98.50 88 THR A C 1
ATOM 619 O O . THR A 1 88 ? -8.718 3.221 15.452 1.00 98.50 88 THR A O 1
ATOM 622 N N . ALA A 1 89 ? -8.184 1.506 16.823 1.00 98.25 89 ALA A N 1
ATOM 623 C CA . ALA A 1 89 ? -9.547 1.212 17.257 1.00 98.25 89 ALA A CA 1
ATOM 624 C C . ALA A 1 89 ? -10.163 2.380 18.049 1.00 98.25 89 ALA A C 1
ATOM 626 O O . ALA A 1 89 ? -9.474 3.324 18.449 1.00 98.25 89 ALA A O 1
ATOM 627 N N . ALA A 1 90 ? -11.472 2.313 18.295 1.00 97.38 90 ALA A N 1
ATOM 628 C CA . ALA A 1 90 ? -12.208 3.354 19.014 1.00 97.38 90 ALA A CA 1
ATOM 629 C C . ALA A 1 90 ? -11.708 3.581 20.456 1.00 97.38 90 ALA A C 1
ATOM 631 O O . ALA A 1 90 ? -11.888 4.668 21.008 1.00 97.38 90 ALA A O 1
ATOM 632 N N . ASP A 1 91 ? -11.063 2.583 21.068 1.00 96.88 91 ASP A N 1
ATOM 633 C CA . ASP A 1 91 ? -10.417 2.697 22.382 1.00 96.88 91 ASP A CA 1
ATOM 634 C C . ASP A 1 91 ? -9.174 3.612 22.393 1.00 96.88 91 ASP A C 1
ATOM 636 O O . ASP A 1 91 ? -8.691 3.982 23.466 1.00 96.88 91 ASP A O 1
ATOM 640 N N . GLY A 1 92 ? -8.657 3.985 21.217 1.00 96.19 92 GLY A N 1
ATOM 641 C CA . GLY A 1 92 ? -7.465 4.814 21.040 1.00 96.19 92 GLY A CA 1
ATOM 642 C C . GLY A 1 92 ? -6.147 4.143 21.443 1.00 96.19 92 GLY A C 1
ATOM 643 O O . GLY A 1 92 ? -5.100 4.789 21.383 1.00 96.19 92 GLY A O 1
ATOM 644 N N . ALA A 1 93 ? -6.183 2.882 21.873 1.00 96.19 93 ALA A N 1
ATOM 645 C CA . ALA A 1 93 ? -5.041 2.153 22.419 1.00 96.19 93 ALA A CA 1
ATOM 646 C C . ALA A 1 93 ? -4.672 0.939 21.565 1.00 96.19 93 ALA A C 1
ATOM 648 O O . ALA A 1 93 ? -3.487 0.640 21.404 1.00 96.19 93 ALA A O 1
ATOM 649 N N . THR A 1 94 ? -5.670 0.250 21.016 1.00 98.12 94 THR A N 1
ATOM 650 C CA . THR A 1 94 ? -5.460 -0.910 20.158 1.00 98.12 94 THR A CA 1
ATOM 651 C C . THR A 1 94 ? -5.149 -0.439 18.745 1.00 98.12 94 THR A C 1
ATOM 653 O O . THR A 1 94 ? -5.933 0.283 18.125 1.00 98.12 94 THR A O 1
ATOM 656 N N . THR A 1 95 ? -3.992 -0.848 18.229 1.00 97.88 95 THR A N 1
ATOM 657 C CA . THR A 1 95 ? -3.559 -0.526 16.870 1.00 97.88 95 THR A CA 1
ATOM 658 C C . THR A 1 95 ? -3.156 -1.781 16.112 1.00 97.88 95 THR A C 1
ATOM 660 O O . THR A 1 95 ? -2.634 -2.731 16.693 1.00 97.88 95 THR A O 1
ATOM 663 N N . GLU A 1 96 ? -3.373 -1.760 14.800 1.00 98.19 96 GLU A N 1
ATOM 664 C CA . GLU A 1 96 ? -2.895 -2.780 13.867 1.00 98.19 96 GLU A CA 1
ATOM 665 C C . GLU A 1 96 ? -2.214 -2.081 12.692 1.00 98.19 96 GLU A C 1
ATOM 667 O O . GLU A 1 96 ? -2.671 -1.036 12.215 1.00 98.19 96 GLU A O 1
ATOM 672 N N . SER A 1 97 ? -1.091 -2.637 12.244 1.00 98.12 97 SER A N 1
ATOM 673 C CA . SER A 1 97 ? -0.302 -2.065 11.153 1.00 98.12 97 SER A CA 1
ATOM 674 C C . SER A 1 97 ? -0.312 -2.988 9.948 1.00 98.12 97 SER A C 1
ATOM 676 O O . SER A 1 97 ? 0.025 -4.164 10.055 1.00 98.12 97 SER A O 1
ATOM 678 N N . TYR A 1 98 ? -0.634 -2.427 8.787 1.00 98.56 98 TYR A N 1
ATOM 679 C CA . TYR A 1 98 ? -0.567 -3.116 7.506 1.00 98.56 98 TYR A CA 1
ATOM 680 C C . TYR A 1 98 ? 0.547 -2.502 6.655 1.00 98.56 98 TYR A C 1
ATOM 682 O O . TYR A 1 98 ? 0.748 -1.288 6.654 1.00 98.56 98 TYR A O 1
ATOM 690 N N . SER A 1 99 ? 1.274 -3.339 5.923 1.00 98.38 99 SER A N 1
ATOM 691 C CA . SER A 1 99 ? 2.372 -2.942 5.048 1.00 98.38 99 SER A CA 1
ATOM 692 C C . SER A 1 99 ? 2.114 -3.418 3.627 1.00 98.38 99 SER A C 1
ATOM 694 O O . SER A 1 99 ? 1.817 -4.594 3.394 1.00 98.38 99 SER A O 1
ATOM 696 N N . VAL A 1 100 ? 2.242 -2.502 2.671 1.00 98.69 100 VAL A N 1
ATOM 697 C CA . VAL A 1 100 ? 2.167 -2.793 1.240 1.00 98.69 100 VAL A CA 1
ATOM 698 C C . VAL A 1 100 ? 3.501 -2.427 0.600 1.00 98.69 100 VAL A C 1
ATOM 700 O O . VAL A 1 100 ? 3.857 -1.255 0.488 1.00 98.69 100 VAL A O 1
ATOM 703 N N . ALA A 1 101 ? 4.236 -3.447 0.171 1.00 98.56 101 ALA A N 1
ATOM 704 C CA . ALA A 1 101 ? 5.440 -3.318 -0.635 1.00 98.56 101 ALA A CA 1
ATOM 705 C C . ALA A 1 101 ? 5.051 -3.149 -2.110 1.00 98.56 101 ALA A C 1
ATOM 707 O O . ALA A 1 101 ? 4.610 -4.099 -2.751 1.00 98.56 101 ALA A O 1
ATOM 708 N N . VAL A 1 102 ? 5.201 -1.944 -2.650 1.00 98.44 102 VAL A N 1
ATOM 709 C CA . VAL A 1 102 ? 4.957 -1.645 -4.063 1.00 98.44 102 VAL A CA 1
ATOM 710 C C . VAL A 1 102 ? 6.289 -1.617 -4.802 1.00 98.44 102 VAL A C 1
ATOM 712 O O . VAL A 1 102 ? 7.091 -0.704 -4.607 1.00 98.44 102 VAL A O 1
ATOM 715 N N . THR A 1 103 ? 6.527 -2.600 -5.662 1.00 96.69 103 THR A N 1
ATOM 716 C CA . THR A 1 103 ? 7.680 -2.614 -6.565 1.00 96.69 103 THR A CA 1
ATOM 717 C C . THR A 1 103 ? 7.277 -1.966 -7.881 1.00 96.69 103 THR A C 1
ATOM 719 O O . THR A 1 103 ? 6.494 -2.527 -8.649 1.00 96.69 103 THR A O 1
ATOM 722 N N . ARG A 1 104 ? 7.807 -0.771 -8.139 1.00 95.19 104 ARG A N 1
ATOM 723 C CA . ARG A 1 104 ? 7.674 -0.098 -9.429 1.00 95.19 104 ARG A CA 1
ATOM 724 C C . ARG A 1 104 ? 8.791 -0.571 -10.353 1.00 95.19 104 ARG A C 1
ATOM 726 O O . ARG A 1 104 ? 9.965 -0.414 -10.013 1.00 95.19 104 ARG A O 1
ATOM 733 N N . GLN A 1 105 ? 8.418 -1.147 -11.492 1.00 87.75 105 GLN A N 1
ATOM 734 C CA . GLN A 1 105 ? 9.363 -1.669 -12.482 1.00 87.75 105 GLN A CA 1
ATOM 735 C C . GLN A 1 105 ? 10.265 -0.575 -13.065 1.00 87.75 105 GLN A C 1
ATOM 737 O O . GLN A 1 105 ? 9.908 0.607 -13.059 1.00 87.75 105 GLN A O 1
ATOM 742 N N . SER A 1 106 ? 11.420 -0.980 -13.594 1.00 79.44 106 SER A N 1
ATOM 743 C CA . SER A 1 106 ? 12.295 -0.108 -14.384 1.00 79.44 106 SER A CA 1
ATOM 744 C C . SER A 1 106 ? 11.836 -0.066 -15.844 1.00 79.44 106 SER A C 1
ATOM 746 O O . SER A 1 106 ? 11.170 -0.983 -16.319 1.00 79.44 106 SER A O 1
ATOM 748 N N . GLU A 1 107 ? 12.212 0.979 -16.589 1.00 65.38 107 GLU A N 1
ATOM 749 C CA . GLU A 1 107 ? 11.838 1.145 -18.009 1.00 65.38 107 GLU A CA 1
ATOM 750 C C . GLU A 1 107 ? 12.236 -0.069 -18.868 1.00 65.38 107 GLU A C 1
ATOM 752 O O . GLU A 1 107 ? 11.546 -0.418 -19.825 1.00 65.38 107 GLU A O 1
ATOM 757 N N . ILE A 1 108 ? 13.322 -0.742 -18.479 1.00 60.78 108 ILE A N 1
ATOM 758 C CA . ILE A 1 108 ? 13.891 -1.896 -19.176 1.00 60.78 108 ILE A CA 1
ATOM 759 C C . ILE A 1 108 ? 13.170 -3.221 -18.855 1.00 60.78 108 ILE A C 1
ATOM 761 O O . ILE A 1 108 ? 13.237 -4.155 -19.651 1.00 60.78 108 ILE A O 1
ATOM 765 N N . ASP A 1 109 ? 12.412 -3.288 -17.756 1.00 58.62 109 ASP A N 1
ATOM 766 C CA . ASP A 1 109 ? 11.656 -4.487 -17.356 1.00 58.62 109 ASP A CA 1
ATOM 767 C C . ASP A 1 109 ? 10.282 -4.581 -18.042 1.00 58.62 109 ASP A C 1
ATOM 769 O O . ASP A 1 109 ? 9.573 -5.582 -17.907 1.00 58.62 109 ASP A O 1
ATOM 773 N N . SER A 1 110 ? 9.880 -3.549 -18.797 1.00 54.41 110 SER A N 1
ATOM 774 C CA . SER A 1 110 ? 8.600 -3.555 -19.502 1.00 54.41 110 SER A CA 1
ATOM 775 C C . SER A 1 110 ? 8.614 -4.586 -20.647 1.00 54.41 110 SER A C 1
ATOM 777 O O . SER A 1 110 ? 9.524 -4.574 -21.485 1.00 54.41 110 SER A O 1
ATOM 779 N N . PRO A 1 111 ? 7.590 -5.456 -20.778 1.00 55.94 111 PRO A N 1
ATOM 780 C CA . PRO A 1 111 ? 7.566 -6.557 -21.752 1.00 55.94 111 PRO A CA 1
ATOM 781 C C . PRO A 1 111 ? 7.543 -6.106 -23.223 1.00 55.94 111 PRO A C 1
ATOM 783 O O . PRO A 1 111 ? 7.524 -6.940 -24.130 1.00 55.94 111 PRO A O 1
ATOM 786 N N . THR A 1 112 ? 7.520 -4.799 -23.492 1.00 52.00 112 THR A N 1
ATOM 787 C CA . THR A 1 112 ? 7.453 -4.238 -24.845 1.00 52.00 112 THR A CA 1
ATOM 788 C C . THR A 1 112 ? 8.778 -4.270 -25.613 1.00 52.00 112 THR A C 1
ATOM 790 O O . THR A 1 112 ? 8.756 -4.056 -26.827 1.00 52.00 112 THR A O 1
ATOM 793 N N . GLY A 1 113 ? 9.897 -4.603 -24.958 1.00 52.66 113 GLY A N 1
ATOM 794 C CA . GLY A 1 113 ? 11.205 -4.805 -25.593 1.00 52.66 113 GLY A CA 1
ATOM 795 C C . GLY A 1 113 ? 11.785 -3.559 -26.281 1.00 52.66 113 GLY A C 1
ATOM 796 O O . GLY A 1 113 ? 11.154 -2.509 -26.386 1.00 52.66 113 GLY A O 1
ATOM 797 N N . PHE A 1 114 ? 13.013 -3.673 -26.792 1.00 58.09 114 PHE A N 1
ATOM 798 C CA . PHE A 1 114 ? 13.694 -2.580 -27.497 1.00 58.09 114 PHE A CA 1
ATOM 799 C C . PHE A 1 114 ? 13.593 -2.731 -29.015 1.00 58.09 114 PHE A C 1
ATOM 801 O O . PHE A 1 114 ? 13.913 -3.781 -29.575 1.00 58.09 114 PHE A O 1
ATOM 808 N N . ARG A 1 115 ? 13.216 -1.652 -29.719 1.00 53.62 115 ARG A N 1
ATOM 809 C CA . ARG A 1 115 ? 13.300 -1.575 -31.188 1.00 53.62 115 ARG A CA 1
ATOM 810 C C . ARG A 1 115 ? 14.553 -0.816 -31.612 1.00 53.62 115 ARG A C 1
ATOM 812 O O . ARG A 1 115 ? 14.577 0.412 -31.598 1.00 53.62 115 ARG A O 1
ATOM 819 N N . LEU A 1 116 ? 15.561 -1.541 -32.087 1.00 54.50 116 LEU A N 1
ATOM 820 C CA . LEU A 1 116 ? 16.742 -0.944 -32.710 1.00 54.50 116 LEU A CA 1
ATOM 821 C C . LEU A 1 116 ? 16.394 -0.433 -34.119 1.00 54.50 116 LEU A C 1
ATOM 823 O O . LEU A 1 116 ? 16.157 -1.221 -35.034 1.00 54.50 116 LEU A O 1
ATOM 827 N N . ILE A 1 117 ? 16.371 0.888 -34.314 1.00 51.88 117 ILE A N 1
ATOM 828 C CA . ILE A 1 117 ? 16.217 1.510 -35.639 1.00 51.88 117 ILE A CA 1
ATOM 829 C C . ILE A 1 117 ? 17.614 1.800 -36.192 1.00 51.88 117 ILE A C 1
ATOM 831 O O . ILE A 1 117 ? 18.390 2.544 -35.596 1.00 51.88 117 ILE A O 1
ATOM 835 N N . GLY A 1 118 ? 17.965 1.204 -37.332 1.00 49.19 118 GLY A N 1
ATOM 836 C CA . GLY A 1 118 ? 19.198 1.557 -38.034 1.00 49.19 118 GLY A CA 1
ATOM 837 C C . GLY A 1 118 ? 19.151 2.996 -38.553 1.00 49.19 118 GLY A C 1
ATOM 838 O O . GLY A 1 118 ? 18.138 3.412 -39.108 1.00 49.19 118 GLY A O 1
ATOM 839 N N . GLY A 1 119 ? 20.232 3.761 -38.367 1.00 47.47 119 GLY A N 1
ATOM 840 C CA . GLY A 1 119 ? 20.375 5.096 -38.956 1.00 47.47 119 GLY A CA 1
ATOM 841 C C . GLY A 1 119 ? 20.266 5.072 -40.485 1.00 47.47 119 GLY A C 1
ATOM 842 O O . GLY A 1 119 ? 20.592 4.063 -41.112 1.00 47.47 119 GLY A O 1
ATOM 843 N N . GLN A 1 120 ? 19.789 6.183 -41.059 1.00 44.41 120 GLN A N 1
ATOM 844 C CA . GLN A 1 120 ? 19.583 6.390 -42.499 1.00 44.41 120 GLN A CA 1
ATOM 845 C C . GLN A 1 120 ? 20.803 5.913 -43.306 1.00 44.41 120 GLN A C 1
ATOM 847 O O . GLN A 1 120 ? 21.918 6.387 -43.099 1.00 44.41 120 GLN A O 1
ATOM 852 N N . SER A 1 121 ? 20.592 4.963 -44.216 1.00 49.59 121 SER A N 1
ATOM 853 C CA . SER A 1 121 ? 21.609 4.511 -45.164 1.00 49.59 121 SER A CA 1
ATOM 854 C C . SER A 1 121 ? 21.662 5.452 -46.367 1.00 49.59 121 SER A C 1
ATOM 856 O O . SER A 1 121 ? 20.648 5.598 -47.052 1.00 49.59 121 SER A O 1
ATOM 858 N N . ASP A 1 122 ? 22.841 5.978 -46.707 1.00 48.06 122 ASP A N 1
ATOM 859 C CA . ASP A 1 122 ? 23.131 6.639 -47.995 1.00 48.06 122 ASP A CA 1
ATOM 860 C C . ASP A 1 122 ? 23.161 5.629 -49.175 1.00 48.06 122 ASP A C 1
ATOM 862 O O . ASP A 1 122 ? 24.080 5.595 -49.990 1.00 48.06 122 ASP A O 1
ATOM 866 N N . GLY A 1 123 ? 22.140 4.771 -49.289 1.00 41.81 123 GLY A N 1
ATOM 867 C CA . GLY A 1 123 ? 21.859 4.016 -50.517 1.00 41.81 123 GLY A CA 1
ATOM 868 C C . GLY A 1 123 ? 22.595 2.687 -50.733 1.00 41.81 123 GLY A C 1
ATOM 869 O O . GLY A 1 123 ? 22.573 2.177 -51.850 1.00 41.81 123 GLY A O 1
ATOM 870 N N . ILE A 1 124 ? 23.195 2.077 -49.709 1.00 44.69 124 ILE A N 1
ATOM 871 C CA . ILE A 1 124 ? 23.734 0.706 -49.786 1.00 44.69 124 ILE A CA 1
ATOM 872 C C . ILE A 1 124 ? 23.242 -0.114 -48.592 1.00 44.69 124 ILE A C 1
ATOM 874 O O . ILE A 1 124 ? 23.639 0.122 -47.453 1.00 44.69 124 ILE A O 1
ATOM 878 N N . GLY A 1 125 ? 22.330 -1.051 -48.867 1.00 47.97 125 GLY A N 1
ATOM 879 C CA . GLY A 1 125 ? 21.722 -1.933 -47.875 1.00 47.97 125 GLY A CA 1
ATOM 880 C C . GLY A 1 125 ? 22.769 -2.750 -47.122 1.00 47.97 125 GLY A C 1
ATOM 881 O O . GLY A 1 125 ? 23.589 -3.446 -47.721 1.00 47.97 125 GLY A O 1
ATOM 882 N N . VAL A 1 126 ? 22.735 -2.661 -45.796 1.00 46.72 126 VAL A N 1
ATOM 883 C CA . VAL A 1 126 ? 23.502 -3.520 -44.891 1.00 46.72 126 VAL A CA 1
ATOM 884 C C . VAL A 1 126 ? 22.529 -4.439 -44.159 1.00 46.72 126 VAL A C 1
ATOM 886 O O . VAL A 1 126 ? 22.232 -4.249 -42.982 1.00 46.72 126 VAL A O 1
ATOM 889 N N . ASP A 1 127 ? 22.031 -5.451 -44.871 1.00 49.62 127 ASP A N 1
ATOM 890 C CA . ASP A 1 127 ? 21.144 -6.513 -44.361 1.00 49.62 127 ASP A CA 1
ATOM 891 C C . ASP A 1 127 ? 21.871 -7.494 -43.413 1.00 49.62 127 ASP A C 1
ATOM 893 O O . ASP A 1 127 ? 21.729 -8.711 -43.498 1.00 49.62 127 ASP A O 1
ATOM 897 N N . GLY A 1 128 ? 22.704 -6.989 -42.505 1.00 46.66 128 GLY A N 1
ATOM 898 C CA . GLY A 1 128 ? 23.537 -7.821 -41.644 1.00 46.66 128 GLY A CA 1
ATOM 899 C C . GLY A 1 128 ? 23.935 -7.103 -40.371 1.00 46.66 128 GLY A C 1
ATOM 900 O O . GLY A 1 128 ? 25.075 -6.668 -40.236 1.00 46.66 128 GLY A O 1
ATOM 901 N N . ARG A 1 129 ? 23.000 -6.994 -39.426 1.00 53.75 129 ARG A N 1
ATOM 902 C CA . ARG A 1 129 ? 23.327 -6.705 -38.028 1.00 53.75 129 ARG A CA 1
ATOM 903 C C . ARG A 1 129 ? 23.204 -8.006 -37.252 1.00 53.75 129 ARG A C 1
ATOM 905 O O . ARG A 1 129 ? 22.110 -8.402 -36.870 1.00 53.75 129 ARG A O 1
ATOM 912 N N . THR A 1 130 ? 24.317 -8.707 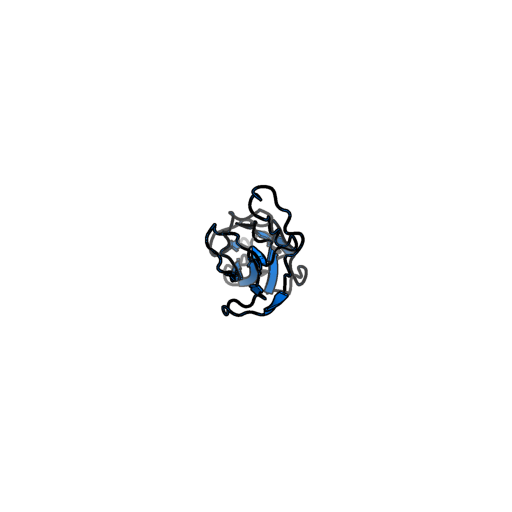-37.066 1.00 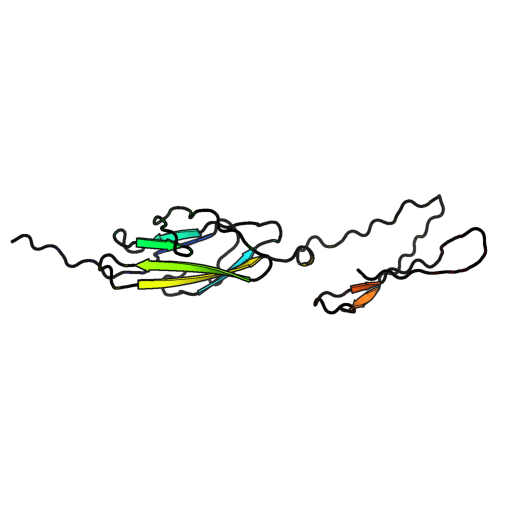52.03 130 THR A N 1
ATOM 913 C CA . THR A 1 130 ? 24.382 -9.764 -36.055 1.00 52.03 130 THR A CA 1
ATOM 914 C C . THR A 1 130 ? 24.253 -9.090 -34.693 1.00 52.03 130 THR A C 1
ATOM 916 O O . THR A 1 130 ? 25.160 -8.368 -34.285 1.00 52.03 130 THR A O 1
ATOM 919 N N . VAL A 1 131 ? 23.115 -9.281 -34.031 1.00 51.28 131 VAL A N 1
ATOM 920 C CA . VAL A 1 131 ? 22.951 -9.017 -32.599 1.00 51.28 131 VAL A CA 1
ATOM 921 C C . VAL A 1 131 ? 23.351 -10.287 -31.858 1.00 51.28 131 VAL A C 1
ATOM 923 O O . VAL A 1 131 ? 22.822 -11.360 -32.144 1.00 51.28 131 VAL A O 1
ATOM 926 N N . SER A 1 132 ? 24.309 -10.178 -30.944 1.00 54.03 132 SER A N 1
ATOM 927 C CA . SER A 1 132 ? 24.572 -11.212 -29.943 1.00 54.03 132 SER A CA 1
ATOM 928 C C . SER A 1 132 ? 24.345 -10.579 -28.581 1.00 54.03 132 SER A C 1
ATOM 930 O O . SER A 1 132 ? 24.876 -9.495 -28.332 1.00 54.03 132 SER A O 1
ATOM 932 N N . SER A 1 133 ? 23.588 -11.257 -27.714 1.00 57.16 133 SER A N 1
ATOM 933 C CA . SER A 1 133 ? 23.696 -11.002 -26.275 1.00 57.16 133 SER A CA 1
ATOM 934 C C . SER A 1 133 ? 25.147 -11.277 -25.873 1.00 57.16 133 SER A C 1
ATOM 936 O O . SER A 1 133 ? 25.759 -12.236 -26.372 1.00 57.16 133 SER A O 1
ATOM 938 N N . VAL A 1 134 ? 25.718 -10.395 -25.058 1.00 59.81 134 VAL A N 1
ATOM 939 C CA . VAL A 1 134 ? 27.057 -10.558 -24.474 1.00 59.81 134 VAL A CA 1
ATOM 940 C C . VAL A 1 134 ? 27.007 -10.746 -22.956 1.00 59.81 134 VAL A C 1
ATOM 942 O O . VAL A 1 134 ? 28.063 -10.826 -22.330 1.00 59.81 134 VAL A O 1
ATOM 945 N N . GLY A 1 135 ? 25.804 -10.902 -22.392 1.00 66.31 135 GLY A N 1
ATOM 946 C CA . GLY A 1 135 ? 25.570 -10.859 -20.948 1.00 66.31 135 GLY A CA 1
ATOM 947 C C . GLY A 1 135 ? 25.751 -9.449 -20.383 1.00 66.31 135 GLY A C 1
ATOM 948 O O . GLY A 1 135 ? 25.995 -8.514 -21.133 1.00 66.31 135 GLY A O 1
ATOM 949 N N . ASP A 1 136 ? 25.641 -9.304 -19.068 1.00 68.94 136 ASP A N 1
ATOM 950 C CA . ASP A 1 136 ? 25.837 -8.036 -18.352 1.00 68.94 136 ASP A CA 1
ATOM 951 C C . ASP A 1 136 ? 27.337 -7.673 -18.237 1.00 68.94 136 ASP A C 1
ATOM 953 O O . ASP A 1 136 ? 28.061 -8.140 -17.350 1.00 68.94 136 ASP A O 1
ATOM 957 N N . LEU A 1 137 ? 27.843 -6.889 -19.187 1.00 68.50 137 LEU A N 1
ATOM 958 C CA . LEU A 1 137 ? 29.205 -6.355 -19.230 1.00 68.50 137 LEU A CA 1
ATOM 959 C C . LEU A 1 137 ? 29.365 -5.133 -18.312 1.00 68.50 137 LEU A C 1
ATOM 961 O O . LEU A 1 137 ? 30.488 -4.858 -17.870 1.00 68.50 137 LEU A O 1
ATOM 965 N N . ASN A 1 138 ? 28.285 -4.389 -18.053 1.00 59.78 138 ASN A N 1
ATOM 966 C CA . ASN A 1 138 ? 28.333 -3.109 -17.345 1.00 59.78 138 ASN A CA 1
ATOM 967 C C . ASN A 1 138 ? 28.009 -3.208 -15.831 1.00 59.78 138 ASN A C 1
ATOM 969 O O . ASN A 1 138 ? 28.429 -2.337 -15.060 1.00 59.78 138 ASN A O 1
ATOM 973 N N . GLY A 1 139 ? 27.397 -4.309 -15.393 1.00 60.72 139 GLY A N 1
ATOM 974 C CA . GLY A 1 139 ? 27.113 -4.658 -14.002 1.00 60.72 139 GLY A CA 1
ATOM 975 C C . GLY A 1 139 ? 25.762 -4.174 -13.465 1.00 60.72 139 GLY A C 1
ATOM 976 O O . GLY A 1 139 ? 25.642 -4.032 -12.242 1.00 60.72 139 GLY A O 1
ATOM 977 N N . ASP A 1 140 ? 24.782 -3.878 -14.323 1.00 60.34 140 ASP A N 1
ATOM 978 C CA . ASP A 1 140 ? 23.453 -3.381 -13.929 1.00 60.34 140 ASP A CA 1
ATOM 979 C C . ASP A 1 140 ? 22.392 -4.481 -13.748 1.00 60.34 140 ASP A C 1
ATOM 981 O O . ASP A 1 140 ? 21.286 -4.213 -13.268 1.00 60.34 140 ASP A O 1
ATOM 985 N N . GLY A 1 141 ? 22.752 -5.731 -14.038 1.00 60.16 141 GLY A N 1
ATOM 986 C CA . GLY A 1 141 ? 21.886 -6.896 -13.913 1.00 60.16 141 GLY A CA 1
ATOM 987 C C . GLY A 1 141 ? 21.054 -7.214 -15.157 1.00 60.16 141 GLY A C 1
ATOM 988 O O . GLY A 1 141 ? 20.229 -8.130 -15.078 1.00 60.16 141 GLY A O 1
ATOM 989 N N . ILE A 1 142 ? 21.258 -6.519 -16.283 1.00 62.53 142 ILE A N 1
ATOM 990 C CA . ILE A 1 142 ? 20.578 -6.768 -17.563 1.00 62.53 142 ILE A CA 1
ATOM 991 C C . ILE A 1 142 ? 21.585 -7.304 -18.595 1.00 62.53 142 ILE A C 1
ATOM 993 O O . ILE A 1 142 ? 22.728 -6.874 -18.673 1.00 62.53 142 ILE A O 1
ATOM 997 N N . ASP A 1 143 ? 21.166 -8.279 -19.410 1.00 67.81 143 ASP A N 1
ATOM 998 C CA . ASP A 1 143 ? 21.998 -8.797 -20.504 1.00 67.81 143 ASP A CA 1
ATOM 999 C C . ASP A 1 143 ? 22.253 -7.704 -21.566 1.00 67.81 143 ASP A C 1
ATOM 1001 O O . ASP A 1 143 ? 21.335 -7.332 -22.305 1.00 67.81 143 ASP A O 1
ATOM 1005 N N . ASP A 1 144 ? 23.504 -7.256 -21.713 1.00 66.25 144 ASP A N 1
ATOM 1006 C CA . ASP A 1 144 ? 23.899 -6.278 -22.730 1.00 66.25 144 ASP A CA 1
ATOM 1007 C C . ASP A 1 144 ? 23.894 -6.888 -24.145 1.00 66.25 144 ASP A C 1
ATOM 1009 O O . ASP A 1 144 ? 24.067 -8.097 -24.376 1.00 66.25 144 ASP A O 1
ATOM 1013 N N . ILE A 1 145 ? 23.771 -6.012 -25.147 1.00 67.94 145 ILE A N 1
ATOM 1014 C CA . ILE A 1 145 ? 23.820 -6.371 -26.569 1.00 67.94 145 ILE A CA 1
ATOM 1015 C C . ILE A 1 145 ? 25.001 -5.674 -27.246 1.00 67.94 145 ILE A C 1
ATOM 1017 O O . ILE A 1 145 ? 25.160 -4.459 -27.164 1.00 67.94 145 ILE A O 1
ATOM 1021 N N . VAL A 1 146 ? 25.781 -6.425 -28.034 1.00 60.91 146 VAL A N 1
ATOM 1022 C CA . VAL A 1 146 ? 26.770 -5.837 -28.954 1.00 60.91 146 VAL A CA 1
ATOM 1023 C C . VAL A 1 146 ? 26.207 -5.770 -30.368 1.00 60.91 146 VAL A C 1
ATOM 1025 O O . VAL A 1 146 ? 25.764 -6.770 -30.940 1.00 60.91 146 VAL A O 1
ATOM 1028 N N . ILE A 1 147 ? 26.286 -4.579 -30.966 1.00 59.03 147 ILE A N 1
ATOM 1029 C CA . ILE A 1 147 ? 25.923 -4.335 -32.366 1.00 59.03 147 ILE A CA 1
ATOM 1030 C C . ILE A 1 147 ? 27.201 -4.132 -33.182 1.00 59.03 147 ILE A C 1
ATOM 1032 O O . ILE A 1 147 ? 27.876 -3.111 -33.059 1.00 59.03 147 ILE A O 1
ATOM 1036 N N . GLY A 1 148 ? 27.516 -5.091 -34.053 1.00 51.88 148 GLY A N 1
ATOM 1037 C CA . GLY A 1 148 ? 28.607 -4.954 -35.016 1.00 51.88 148 GLY A CA 1
ATOM 1038 C C . GLY A 1 148 ? 28.175 -4.181 -36.264 1.00 51.88 148 GLY A C 1
ATOM 1039 O O . GLY A 1 148 ? 27.192 -4.547 -36.911 1.00 51.88 148 GLY A O 1
ATOM 1040 N N . ILE A 1 149 ? 28.937 -3.151 -36.648 1.00 55.06 149 ILE A N 1
ATOM 1041 C CA . ILE A 1 149 ? 28.835 -2.507 -37.968 1.00 55.06 149 ILE A CA 1
ATOM 1042 C C . ILE A 1 149 ? 30.039 -2.896 -38.844 1.00 55.06 149 ILE A C 1
ATOM 1044 O O . ILE A 1 149 ? 31.064 -2.220 -38.833 1.00 55.06 149 ILE A O 1
ATOM 1048 N N . PRO A 1 150 ? 29.966 -3.987 -39.626 1.00 51.00 150 PRO A N 1
ATOM 1049 C CA . PRO A 1 150 ? 31.147 -4.539 -40.291 1.00 51.00 150 PRO A CA 1
ATOM 1050 C C . PRO A 1 150 ? 31.692 -3.695 -41.456 1.00 51.00 150 PRO A C 1
ATOM 1052 O O . PRO A 1 150 ? 32.731 -4.052 -42.012 1.00 51.00 150 PRO A O 1
ATOM 1055 N N . ARG A 1 151 ? 31.010 -2.619 -41.887 1.00 53.50 151 ARG A N 1
ATOM 1056 C CA . ARG A 1 151 ? 31.420 -1.811 -43.050 1.00 53.50 151 ARG A CA 1
ATOM 1057 C C . ARG A 1 151 ? 31.043 -0.337 -42.906 1.00 53.50 151 ARG A C 1
ATOM 1059 O O . ARG A 1 151 ? 29.948 0.059 -43.296 1.00 53.50 151 ARG A O 1
ATOM 1066 N N . THR A 1 152 ? 31.963 0.485 -42.414 1.00 48.47 152 THR A N 1
ATOM 1067 C CA . THR A 1 152 ? 31.930 1.935 -42.638 1.00 48.47 152 THR A CA 1
ATOM 1068 C C . THR A 1 152 ? 32.789 2.237 -43.873 1.00 48.47 152 THR A C 1
ATOM 1070 O O . THR A 1 152 ? 33.969 1.909 -43.921 1.00 48.47 152 THR A O 1
ATOM 1073 N N . PHE A 1 153 ? 32.189 2.781 -44.936 1.00 46.84 153 PHE A N 1
ATOM 1074 C CA . PHE A 1 153 ? 32.948 3.307 -46.075 1.00 46.84 153 PHE A CA 1
ATOM 1075 C C . PHE A 1 153 ? 33.313 4.758 -45.760 1.00 46.84 153 PHE A C 1
ATOM 1077 O O . PHE A 1 153 ? 32.567 5.680 -46.083 1.00 46.84 153 PHE A O 1
ATOM 1084 N N . ASN A 1 154 ? 34.458 4.983 -45.123 1.00 45.69 154 ASN A N 1
ATOM 1085 C CA . ASN A 1 154 ? 35.144 6.261 -45.264 1.00 45.69 154 ASN A CA 1
ATOM 1086 C C . ASN A 1 154 ? 35.917 6.230 -46.595 1.00 45.69 154 ASN A C 1
ATOM 1088 O O . ASN A 1 154 ? 36.460 5.203 -46.994 1.00 45.69 154 ASN A O 1
ATOM 1092 N N . GLN A 1 155 ? 35.954 7.345 -47.328 1.00 47.38 155 GLN A N 1
ATOM 1093 C CA . GLN A 1 155 ? 36.637 7.484 -48.631 1.00 47.38 155 GLN A CA 1
ATOM 1094 C C . GLN A 1 155 ? 38.185 7.381 -48.526 1.00 47.38 155 GLN A C 1
ATOM 1096 O O . GLN A 1 155 ? 38.926 8.008 -49.281 1.00 47.38 155 GLN A O 1
ATOM 1101 N N . SER A 1 156 ? 38.709 6.616 -47.570 1.00 51.31 156 SER A N 1
ATOM 1102 C CA . SER A 1 156 ? 40.111 6.233 -47.413 1.00 51.31 156 SER A CA 1
ATOM 1103 C C . SER A 1 156 ? 40.155 4.932 -46.611 1.00 51.31 156 SER A C 1
ATOM 1105 O O . SER A 1 156 ? 39.920 4.928 -45.412 1.00 51.31 156 SER A O 1
ATOM 1107 N N . PHE A 1 157 ? 40.396 3.834 -47.326 1.00 46.94 157 PHE A N 1
ATOM 1108 C CA . PHE A 1 157 ? 40.357 2.428 -46.910 1.00 46.94 157 PHE A CA 1
ATOM 1109 C C . PHE A 1 157 ? 40.847 2.096 -45.482 1.00 46.94 157 PHE A C 1
ATOM 1111 O O . PHE A 1 157 ? 41.987 1.664 -45.314 1.00 46.94 157 PHE A O 1
ATOM 1118 N N . SER A 1 158 ? 39.949 2.123 -44.494 1.00 43.66 158 SER A N 1
ATOM 1119 C CA . SER A 1 158 ? 40.123 1.381 -43.238 1.00 43.66 158 SER A CA 1
ATOM 1120 C C . SER A 1 158 ? 38.813 0.699 -42.846 1.00 43.66 158 SER A C 1
ATOM 1122 O O . SER A 1 158 ? 37.797 1.356 -42.648 1.00 43.66 158 SER A O 1
ATOM 1124 N N . PHE A 1 159 ? 38.826 -0.634 -42.737 1.00 44.69 159 PHE A N 1
ATOM 1125 C CA . PHE A 1 159 ? 37.714 -1.408 -42.179 1.00 44.69 159 PHE A CA 1
ATOM 1126 C C . PHE A 1 159 ? 37.673 -1.207 -40.661 1.00 44.69 159 PHE A C 1
ATOM 1128 O O . PHE A 1 159 ? 38.190 -2.025 -39.905 1.00 44.69 159 PHE A O 1
ATOM 1135 N N . GLU A 1 160 ? 37.084 -0.105 -40.214 1.00 44.47 160 GLU A N 1
ATOM 1136 C CA . GLU A 1 160 ? 36.871 0.161 -38.794 1.00 44.47 160 GLU A CA 1
ATOM 1137 C C . GLU A 1 160 ? 35.421 -0.185 -38.444 1.00 44.47 160 GLU A C 1
ATOM 1139 O O . GLU A 1 160 ? 34.473 0.530 -38.778 1.00 44.47 160 GLU A O 1
ATOM 1144 N N . GLY A 1 161 ? 35.244 -1.345 -37.808 1.00 43.66 161 GLY A N 1
ATOM 1145 C CA . GLY A 1 161 ? 33.999 -1.680 -37.129 1.00 43.66 161 GLY A CA 1
ATOM 1146 C C . GLY A 1 161 ? 33.972 -1.001 -35.763 1.00 43.66 161 GLY A C 1
ATOM 1147 O O . GLY A 1 161 ? 34.927 -1.125 -35.002 1.00 43.66 161 GLY A O 1
ATOM 1148 N N . ALA A 1 162 ? 32.887 -0.297 -35.447 1.00 48.91 162 ALA A N 1
ATOM 1149 C CA . ALA A 1 162 ? 32.619 0.162 -34.088 1.00 48.91 162 ALA A CA 1
ATOM 1150 C C . ALA A 1 162 ? 31.710 -0.846 -33.373 1.00 48.91 162 ALA A C 1
ATOM 1152 O O . ALA A 1 162 ? 30.808 -1.419 -33.991 1.00 48.91 162 ALA A O 1
ATOM 1153 N N . ALA A 1 163 ? 31.949 -1.043 -32.079 1.00 43.41 163 ALA A N 1
ATOM 1154 C CA . ALA A 1 163 ? 31.044 -1.733 -31.171 1.00 43.41 163 ALA A CA 1
ATOM 1155 C C . ALA A 1 163 ? 30.497 -0.699 -30.184 1.00 43.41 163 ALA A C 1
ATOM 1157 O O . ALA A 1 163 ? 31.262 0.091 -29.630 1.00 43.41 163 ALA A O 1
ATOM 1158 N N . TYR A 1 164 ? 29.182 -0.701 -29.993 1.00 48.12 164 TYR A N 1
ATOM 1159 C CA . TYR A 1 164 ? 28.504 0.096 -28.977 1.00 48.12 164 TYR A CA 1
ATOM 1160 C C . TYR A 1 164 ? 27.905 -0.874 -27.961 1.00 48.12 164 TYR A C 1
ATOM 1162 O O . TYR A 1 164 ? 27.283 -1.856 -28.369 1.00 48.12 164 TYR A O 1
ATOM 1170 N N . VAL A 1 165 ? 28.152 -0.603 -26.681 1.00 41.03 165 VAL A N 1
ATOM 1171 C CA . VAL A 1 165 ? 27.512 -1.271 -25.542 1.00 41.03 165 VAL A CA 1
ATOM 1172 C C . VAL A 1 165 ? 26.360 -0.369 -25.120 1.00 41.03 165 VAL A C 1
ATOM 1174 O O . VAL A 1 165 ? 26.548 0.852 -25.052 1.00 41.03 165 VAL A O 1
ATOM 1177 N N . VAL A 1 166 ? 25.185 -0.955 -24.927 1.00 54.66 166 VAL A N 1
ATOM 1178 C CA . VAL A 1 166 ? 23.998 -0.293 -24.382 1.00 54.66 166 VAL A CA 1
ATOM 1179 C C . VAL A 1 166 ? 23.496 -1.155 -23.254 1.00 54.66 166 VAL A C 1
ATOM 1181 O O . VAL A 1 166 ? 23.402 -2.373 -23.532 1.00 54.66 166 VAL A O 1
#

Foldseek 3Di:
DPPDDQFDQQQWWPDKDKPDFAWVVHDDRPAQETEGEDEQPCQWMWMAIAGPDQLKWKDKQNHTDHHRDTDDTDGDDAAWDKIKMWIAGNNNPRIDIHIYIYHYHDPCPDPPHDDDDDPDDPPDDDPDWDWDFPQPPPPPRDGWIWTWDQDDDDVDDDRDIDIDID

Radius of gyration: 26.99 Å; Cα contacts (8 Å, |Δi|>4): 320; chains: 1; bounding box: 66×24×86 Å

Solvent-accessible surface area (backbone atoms only — not comparable to full-atom values): 10039 Å² total; per-residue (Å²): 130,87,84,74,76,79,64,49,67,52,26,46,47,70,43,66,48,56,77,64,61,58,59,45,62,66,83,48,69,91,60,43,69,34,36,29,60,41,58,51,86,56,54,55,45,27,47,30,41,24,53,62,35,88,70,33,47,39,25,49,71,85,41,81,43,55,72,68,36,71,40,76,77,40,78,51,63,79,37,82,37,81,46,44,34,41,26,32,6,50,56,73,73,39,67,37,69,36,40,39,39,37,35,25,39,52,82,83,72,46,93,81,69,86,84,88,74,80,75,89,66,94,81,66,89,75,96,64,69,64,74,43,77,70,41,55,81,87,73,84,84,52,72,22,46,43,47,51,44,83,74,50,87,57,102,66,94,53,86,58,59,58,77,52,84,101

pLDDT: mean 80.13, std 21.23, range [41.03, 98.69]

Sequence (166 aa):
MDDAEPPGTDATLSGLNLSTGSLTPGFAPAQTSYSVEVDFDVMSVQITATLADSAATLTVNDASASSGEASTPIHLEQGLNTITLQVTAADGATTESYSVAVTRQSEIDSPTGFRLIGGQSDGIGVDGRTVSSVGDLNGDGIDDIVIGIPRTFNQSFSFEGAAYVV

Mean predicted aligned error: 12.68 Å